Protein AF-A0ABD3UFJ7-F1 (afdb_monomer_lite)

Sequence (161 aa):
MKGLACAPNILNTMKGLACAPNILNTMKGLACAPNILKTMKGLACAPNILKTMKGLACAPNILKTMKGLACAPNILKTMKGLACAPNIIKTMKGLACVLNILKTMKGLACVTNILKTMKGLACAPNILKIMKGLACVTNILKTMKGLACAPNILKIMKGLA

Radius of gyration: 18.65 Å; chains: 1; bounding box: 42×24×54 Å

pLDDT: mean 89.0, std 11.19, range [44.84, 98.12]

Organism: Sinanodonta woodiana (NCBI:txid1069815)

Foldseek 3Di:
DPDEDPDEQEDEEDEEEYEAHQYYEEYEYEYEAHQYYDEYEYEYEAHQYYEEYEYEYEAHQEYEEYEEEYEAHAEYEEYEYEYENYAEYDEYEEEYEDYAYYDYYEYEYEHYAYYEEYDEEYEQYAAYEEEEEEYEHYAYYEEDEYYYDDYVYYHYYDYDD

Secondary structure (DSSP, 8-state):
--S-EE--SEEEEEEEEEES-SEEEEEEEEEES-SEEEEEEEEEES-SEEEEEEEEEES-SEEEEEEEEEES-SEEEEEEEEEES-SEEEEEEEEEEEEEEEEEEEEEEEEEEEEEEEEEEEEEEEEEEEEEEEEEEEEEEEEEEEEEEEEEEEEEE-S--

Structure (mmCIF, N/CA/C/O backbone):
data_AF-A0ABD3UFJ7-F1
#
_entry.id   AF-A0ABD3UFJ7-F1
#
loop_
_atom_site.group_PDB
_atom_site.id
_atom_site.type_symbol
_atom_site.label_atom_id
_atom_site.label_alt_id
_atom_site.label_comp_id
_atom_site.label_asym_id
_atom_site.label_entity_id
_atom_site.label_seq_id
_atom_site.pdbx_PDB_ins_code
_atom_site.Cartn_x
_atom_site.Cartn_y
_atom_site.Cartn_z
_atom_site.occupancy
_atom_site.B_iso_or_equiv
_atom_site.auth_seq_id
_atom_site.auth_comp_id
_atom_site.auth_asym_id
_atom_site.auth_atom_id
_atom_site.pdbx_PDB_model_num
ATOM 1 N N . MET A 1 1 ? 12.971 11.542 -22.429 1.00 48.03 1 MET A N 1
ATOM 2 C CA . MET A 1 1 ? 12.317 11.038 -23.654 1.00 48.03 1 MET A CA 1
ATOM 3 C C . MET A 1 1 ? 10.912 11.616 -23.754 1.00 48.03 1 MET A C 1
ATOM 5 O O . MET A 1 1 ? 10.141 11.450 -22.813 1.00 48.03 1 MET A O 1
ATOM 9 N N . LYS A 1 2 ? 10.630 12.360 -24.833 1.00 44.84 2 LYS A N 1
ATOM 10 C CA . LYS A 1 2 ? 9.274 12.620 -25.342 1.00 44.84 2 LYS A CA 1
ATOM 11 C C . LYS A 1 2 ? 9.065 11.575 -26.445 1.00 44.84 2 LYS A C 1
ATOM 13 O O . LYS A 1 2 ? 9.862 11.567 -27.372 1.00 44.84 2 LYS A O 1
ATOM 18 N N . GLY A 1 3 ? 8.087 10.686 -26.314 1.00 49.91 3 GLY A N 1
ATOM 19 C CA . GLY A 1 3 ? 7.825 9.636 -27.308 1.00 49.91 3 GLY A CA 1
ATOM 20 C C . GLY A 1 3 ? 7.835 8.224 -26.723 1.00 49.91 3 GLY A C 1
ATOM 21 O O . GLY A 1 3 ? 8.524 7.954 -25.737 1.00 49.91 3 GLY A O 1
ATOM 22 N N . LEU A 1 4 ? 7.001 7.373 -27.324 1.00 48.00 4 LEU A N 1
ATOM 23 C CA . LEU A 1 4 ? 6.755 5.974 -26.985 1.00 48.00 4 LEU A CA 1
ATOM 24 C C . LEU A 1 4 ? 8.080 5.199 -26.985 1.00 48.00 4 LEU A C 1
ATOM 26 O O . LEU A 1 4 ? 8.660 4.965 -28.039 1.00 48.00 4 LEU A O 1
ATOM 30 N N . ALA A 1 5 ? 8.575 4.813 -25.811 1.00 50.50 5 ALA A N 1
ATOM 31 C CA . ALA A 1 5 ? 9.682 3.871 -25.742 1.00 50.50 5 ALA A CA 1
ATOM 32 C C . ALA A 1 5 ? 9.084 2.459 -25.676 1.00 50.50 5 ALA A C 1
ATOM 34 O O . ALA A 1 5 ? 8.440 2.112 -24.685 1.00 50.50 5 ALA A O 1
ATOM 35 N N . CYS A 1 6 ? 9.281 1.662 -26.726 1.00 51.09 6 CYS A N 1
ATOM 36 C CA . CYS A 1 6 ? 9.267 0.205 -26.606 1.00 51.09 6 CYS A CA 1
ATOM 37 C C . CYS A 1 6 ? 10.625 -0.142 -25.977 1.00 51.09 6 CYS A C 1
ATOM 39 O O . CYS A 1 6 ? 11.655 -0.107 -26.648 1.00 51.09 6 CYS A O 1
ATOM 41 N N . ALA A 1 7 ? 10.655 -0.155 -24.643 1.00 53.53 7 ALA A N 1
ATOM 42 C CA . ALA A 1 7 ? 11.796 0.366 -23.896 1.00 53.53 7 ALA A CA 1
ATOM 43 C C . ALA A 1 7 ? 12.670 -0.716 -23.237 1.00 53.53 7 ALA A C 1
ATOM 45 O O . ALA A 1 7 ? 12.152 -1.744 -22.811 1.00 53.53 7 ALA A O 1
ATOM 46 N N . PRO A 1 8 ? 13.969 -0.419 -23.050 1.00 62.88 8 PRO A N 1
ATOM 47 C CA . PRO A 1 8 ? 14.980 -1.230 -22.360 1.00 62.88 8 PRO A CA 1
ATOM 48 C C . PRO A 1 8 ? 14.576 -1.773 -20.981 1.00 62.88 8 PRO A C 1
ATOM 50 O O . PRO A 1 8 ? 13.649 -1.290 -20.331 1.00 62.88 8 PRO A O 1
ATOM 53 N N . ASN A 1 9 ? 15.389 -2.707 -20.470 1.00 72.19 9 ASN A N 1
ATOM 54 C CA . ASN A 1 9 ? 15.247 -3.296 -19.132 1.00 72.19 9 ASN A CA 1
ATOM 55 C C . ASN A 1 9 ? 15.047 -2.263 -18.002 1.00 72.19 9 ASN A C 1
ATOM 57 O O . ASN A 1 9 ? 14.372 -2.553 -17.012 1.00 72.19 9 ASN A O 1
ATOM 61 N N . ILE A 1 10 ? 15.626 -1.063 -18.111 1.00 83.94 10 ILE A N 1
ATOM 62 C CA . ILE A 1 10 ? 15.544 -0.030 -17.072 1.00 83.94 10 ILE A CA 1
ATOM 63 C C . ILE A 1 10 ? 15.368 1.349 -17.707 1.00 83.94 10 ILE A C 1
ATOM 65 O O . ILE A 1 10 ? 16.166 1.771 -18.539 1.00 83.94 10 ILE A O 1
ATOM 69 N N . LEU A 1 11 ? 14.366 2.094 -17.238 1.00 82.69 11 LEU A N 1
ATOM 70 C CA . LEU A 1 11 ? 14.134 3.487 -17.592 1.00 82.69 11 LEU A CA 1
ATOM 71 C C . LEU A 1 11 ? 14.119 4.368 -16.337 1.00 82.69 11 LEU A C 1
ATOM 73 O O . LEU A 1 11 ? 13.384 4.137 -15.373 1.00 82.69 11 LEU A O 1
ATOM 77 N N . ASN A 1 12 ? 14.942 5.416 -16.347 1.00 84.75 12 ASN A N 1
ATOM 78 C CA . ASN A 1 12 ? 15.122 6.269 -15.175 1.00 84.75 12 ASN A CA 1
ATOM 79 C C . ASN A 1 12 ? 13.998 7.301 -15.015 1.00 84.75 12 ASN A C 1
ATOM 81 O O . ASN A 1 12 ? 13.318 7.315 -13.989 1.00 84.75 12 ASN A O 1
ATOM 85 N N . THR A 1 13 ? 13.764 8.137 -16.026 1.00 87.69 13 THR A N 1
ATOM 86 C CA . THR A 1 13 ? 12.763 9.210 -15.947 1.00 87.69 13 THR A CA 1
ATOM 87 C C . THR A 1 13 ? 11.997 9.340 -17.253 1.00 87.69 13 THR A C 1
ATOM 89 O O . THR A 1 13 ? 12.595 9.525 -18.313 1.00 87.69 13 THR A O 1
ATOM 92 N N . MET A 1 14 ? 10.665 9.329 -17.170 1.00 83.69 14 MET A N 1
ATOM 93 C CA . MET A 1 14 ? 9.790 9.502 -18.327 1.00 83.69 14 MET A CA 1
ATOM 94 C C . MET A 1 14 ? 8.623 10.454 -18.056 1.00 83.69 14 MET A C 1
ATOM 96 O O . MET A 1 14 ? 8.029 10.465 -16.973 1.00 83.69 14 MET A O 1
ATOM 100 N N . LYS A 1 15 ? 8.275 11.239 -19.080 1.00 87.81 15 LYS A N 1
ATOM 101 C CA . LYS A 1 15 ? 7.025 11.996 -19.169 1.00 87.81 15 LYS A CA 1
ATOM 102 C C . LYS A 1 15 ? 6.274 11.519 -20.415 1.00 87.81 15 LYS A C 1
ATOM 104 O O . LYS A 1 15 ? 6.879 11.494 -21.481 1.00 87.81 15 LYS A O 1
ATOM 109 N N . GLY A 1 16 ? 4.998 11.164 -20.292 1.00 86.12 16 GLY A N 1
ATOM 110 C CA . GLY A 1 16 ? 4.190 10.661 -21.413 1.00 86.12 16 GLY A CA 1
ATOM 111 C C . GLY A 1 16 ? 3.701 9.231 -21.195 1.00 86.12 16 GLY A C 1
ATOM 112 O O . GLY A 1 16 ? 3.183 8.929 -20.122 1.00 86.12 16 GLY A O 1
ATOM 113 N N . LEU A 1 17 ? 3.849 8.374 -22.204 1.00 85.56 17 LEU A N 1
ATOM 114 C CA . LEU A 1 17 ? 3.372 6.990 -22.211 1.00 85.56 17 LEU A CA 1
ATOM 115 C C . LEU A 1 17 ? 4.550 6.005 -22.165 1.00 85.56 17 LEU A C 1
ATOM 117 O O . LEU A 1 17 ? 5.487 6.128 -22.950 1.00 85.56 17 LEU A O 1
ATOM 121 N N . ALA A 1 18 ? 4.473 5.026 -21.263 1.00 81.50 18 ALA A N 1
ATOM 122 C CA . ALA A 1 18 ? 5.386 3.889 -21.159 1.00 81.50 18 ALA A CA 1
ATOM 123 C C . ALA A 1 18 ? 4.579 2.601 -21.298 1.00 81.50 18 ALA A C 1
ATOM 125 O O . ALA A 1 18 ? 3.610 2.407 -20.557 1.00 81.50 18 ALA A O 1
ATOM 126 N N . CYS A 1 19 ? 5.018 1.710 -22.181 1.00 80.81 19 CYS A N 1
ATOM 127 C CA . CYS A 1 19 ? 4.468 0.366 -22.289 1.00 80.81 19 CYS A CA 1
ATOM 128 C C . CYS A 1 19 ? 5.555 -0.657 -21.947 1.00 80.81 19 CYS A C 1
ATOM 130 O O . CYS A 1 19 ? 6.649 -0.594 -22.502 1.00 80.81 19 CYS A O 1
ATOM 132 N N . ALA A 1 20 ? 5.251 -1.555 -21.009 1.00 71.25 20 ALA A N 1
ATOM 133 C CA . ALA A 1 20 ? 6.029 -2.751 -20.686 1.00 71.25 20 ALA A CA 1
ATOM 134 C C . ALA A 1 20 ? 7.537 -2.588 -20.341 1.00 71.25 20 ALA A C 1
ATOM 136 O O . ALA A 1 20 ? 8.324 -3.465 -20.696 1.00 71.25 20 ALA A O 1
ATOM 137 N N . PRO A 1 21 ? 8.009 -1.546 -19.618 1.00 75.50 21 PRO A N 1
ATOM 138 C CA . PRO A 1 21 ? 9.384 -1.556 -19.121 1.00 75.50 21 PRO A CA 1
ATOM 139 C C . PRO A 1 21 ? 9.535 -2.537 -17.946 1.00 75.50 21 PRO A C 1
ATOM 141 O O . PRO A 1 21 ? 8.695 -2.580 -17.043 1.00 75.50 21 PRO A O 1
ATOM 144 N N . ASN A 1 22 ? 10.659 -3.254 -17.875 1.00 84.12 22 ASN A N 1
ATOM 145 C CA . ASN A 1 22 ? 10.971 -4.083 -16.705 1.00 84.12 22 ASN A CA 1
ATOM 146 C C . ASN A 1 22 ? 11.077 -3.222 -15.431 1.00 84.12 22 ASN A C 1
ATOM 148 O O . ASN A 1 22 ? 10.429 -3.492 -14.418 1.00 84.12 22 ASN A O 1
ATOM 152 N N . ILE A 1 23 ? 11.843 -2.131 -15.472 1.00 88.62 23 ILE A N 1
ATOM 153 C CA . ILE A 1 23 ? 11.973 -1.211 -14.337 1.00 88.62 23 ILE A CA 1
ATOM 154 C C . ILE A 1 23 ? 11.778 0.227 -14.802 1.00 88.62 23 ILE A C 1
ATOM 156 O O . ILE A 1 23 ? 12.492 0.710 -15.673 1.00 88.62 23 ILE A O 1
ATOM 160 N N . LEU A 1 24 ? 10.870 0.949 -14.149 1.00 87.56 24 LEU A N 1
ATOM 161 C CA . LEU A 1 24 ? 10.667 2.381 -14.326 1.00 87.56 24 LEU A CA 1
ATOM 162 C C . LEU A 1 24 ? 10.843 3.106 -12.987 1.00 87.56 24 LEU A C 1
ATOM 164 O O . LEU A 1 24 ? 10.110 2.884 -12.019 1.00 87.56 24 LEU A O 1
ATOM 168 N N . ASN A 1 25 ? 11.845 3.980 -12.900 1.00 90.25 25 ASN A N 1
ATOM 169 C CA . ASN A 1 25 ? 12.163 4.657 -11.643 1.00 90.25 25 ASN A CA 1
ATOM 170 C C . ASN A 1 25 ? 11.213 5.837 -11.381 1.00 90.25 25 ASN A C 1
ATOM 172 O O . ASN A 1 25 ? 10.583 5.887 -10.324 1.00 90.25 25 ASN A O 1
ATOM 176 N N . THR A 1 26 ? 11.061 6.759 -12.332 1.00 92.38 26 THR A N 1
ATOM 177 C CA . THR A 1 26 ? 10.199 7.940 -12.179 1.00 92.38 26 THR A CA 1
ATOM 178 C C . THR A 1 26 ? 9.344 8.176 -13.415 1.00 92.38 26 THR A C 1
ATOM 180 O O . THR A 1 26 ? 9.864 8.339 -14.518 1.00 92.38 26 THR A O 1
ATOM 183 N N . MET A 1 27 ? 8.029 8.286 -13.220 1.00 89.31 27 MET A N 1
ATOM 184 C CA . MET A 1 27 ? 7.085 8.564 -14.297 1.00 89.31 27 MET A CA 1
ATOM 185 C C . MET A 1 27 ? 6.093 9.682 -13.979 1.00 89.31 27 MET A C 1
ATOM 187 O O . MET A 1 27 ? 5.496 9.720 -12.900 1.00 89.31 27 MET A O 1
ATOM 191 N N . LYS A 1 28 ? 5.852 10.547 -14.971 1.00 92.81 28 LYS A N 1
ATOM 192 C CA . LYS A 1 28 ? 4.675 11.423 -15.040 1.00 92.81 28 LYS A CA 1
ATOM 193 C C . LYS A 1 28 ? 3.870 11.110 -16.307 1.00 92.81 28 LYS A C 1
ATOM 195 O O . LYS A 1 28 ? 4.332 11.429 -17.398 1.00 92.81 28 LYS A O 1
ATOM 200 N N . GLY A 1 29 ? 2.683 10.524 -16.175 1.00 90.38 29 GLY A N 1
ATOM 201 C CA . GLY A 1 29 ? 1.843 10.154 -17.322 1.00 90.38 29 GLY A CA 1
ATOM 202 C C . GLY A 1 29 ? 1.164 8.798 -17.149 1.00 90.38 29 GLY A C 1
ATOM 203 O O . GLY A 1 29 ? 0.635 8.532 -16.071 1.00 90.38 29 GLY A O 1
ATOM 204 N N . LEU A 1 30 ? 1.171 7.967 -18.192 1.00 90.81 30 LEU A N 1
ATOM 205 C CA . LEU A 1 30 ? 0.493 6.667 -18.241 1.00 90.81 30 LEU A CA 1
ATOM 206 C C . LEU A 1 30 ? 1.506 5.518 -18.352 1.00 90.81 30 LEU A C 1
ATOM 208 O O . LEU A 1 30 ? 2.276 5.481 -19.306 1.00 90.81 30 LEU A O 1
ATOM 212 N N . ALA A 1 31 ? 1.491 4.584 -17.398 1.00 87.50 31 ALA A N 1
ATOM 213 C CA . ALA A 1 31 ? 2.295 3.359 -17.424 1.00 87.50 31 ALA A CA 1
ATOM 214 C C . ALA A 1 31 ? 1.384 2.147 -17.608 1.00 87.50 31 ALA A C 1
ATOM 216 O O . ALA A 1 31 ? 0.464 1.956 -16.808 1.00 87.50 31 ALA A O 1
ATOM 217 N N . CYS A 1 32 ? 1.690 1.302 -18.587 1.00 87.94 32 CYS A N 1
ATOM 218 C CA . CYS A 1 32 ? 1.041 0.008 -18.756 1.00 87.94 32 CYS A CA 1
ATOM 219 C C . CYS A 1 32 ? 2.032 -1.129 -18.481 1.00 87.94 32 CYS A C 1
ATOM 221 O O . CYS A 1 32 ? 3.124 -1.143 -19.051 1.00 87.94 32 CYS A O 1
ATOM 223 N N . ALA A 1 33 ? 1.643 -2.050 -17.597 1.00 82.00 33 ALA A N 1
ATOM 224 C CA . ALA A 1 33 ? 2.314 -3.319 -17.325 1.00 82.00 33 ALA A CA 1
ATOM 225 C C . ALA A 1 33 ? 3.831 -3.267 -17.004 1.00 82.00 33 ALA A C 1
ATOM 227 O O . ALA A 1 33 ? 4.580 -4.109 -17.500 1.00 82.00 33 ALA A O 1
ATOM 228 N N . PRO A 1 34 ? 4.350 -2.328 -16.182 1.00 83.62 34 PRO A N 1
ATOM 229 C CA . PRO A 1 34 ? 5.737 -2.419 -15.743 1.00 83.62 34 PRO A CA 1
ATOM 230 C C . PRO A 1 34 ? 5.908 -3.496 -14.661 1.00 83.62 34 PRO A C 1
ATOM 232 O O . PRO A 1 34 ? 5.089 -3.605 -13.742 1.00 83.62 34 PRO A O 1
ATOM 235 N N . ASN A 1 35 ? 7.029 -4.220 -14.676 1.00 88.31 35 ASN A N 1
ATOM 236 C CA . ASN A 1 35 ? 7.347 -5.134 -13.573 1.00 88.31 35 ASN A CA 1
ATOM 237 C C . ASN A 1 35 ? 7.574 -4.349 -12.267 1.00 88.31 35 ASN A C 1
ATOM 239 O O . ASN A 1 35 ? 7.001 -4.656 -11.219 1.00 88.31 35 ASN A O 1
ATOM 243 N N . ILE A 1 36 ? 8.370 -3.280 -12.318 1.00 92.06 36 ILE A N 1
ATOM 244 C CA . ILE A 1 36 ? 8.634 -2.428 -11.155 1.00 92.06 36 ILE A CA 1
ATOM 245 C C . ILE A 1 36 ? 8.483 -0.958 -11.530 1.00 92.06 36 ILE A C 1
ATOM 247 O O . ILE A 1 36 ? 9.230 -0.438 -12.350 1.00 92.06 36 ILE A O 1
ATOM 251 N N . LEU A 1 37 ? 7.599 -0.248 -10.830 1.00 91.38 37 LEU A N 1
ATOM 252 C CA . LEU A 1 37 ? 7.453 1.201 -10.900 1.00 91.38 37 LEU A CA 1
ATOM 253 C C . LEU A 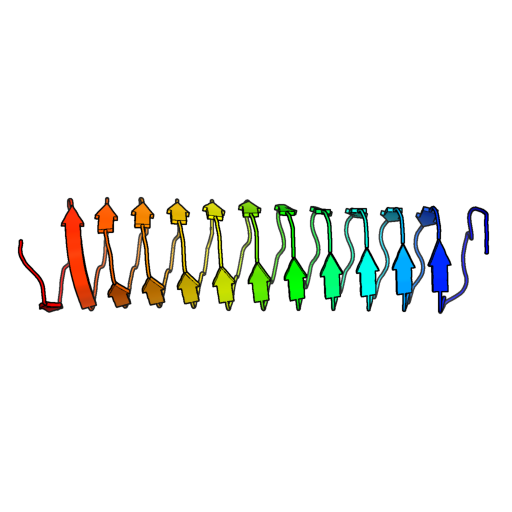1 37 ? 7.768 1.825 -9.533 1.00 91.38 37 LEU A C 1
ATOM 255 O O . LEU A 1 37 ? 7.052 1.624 -8.548 1.00 91.38 37 LEU A O 1
ATOM 259 N N . LYS A 1 38 ? 8.876 2.571 -9.420 1.00 94.31 38 LYS A N 1
ATOM 260 C CA . LYS A 1 38 ? 9.279 3.147 -8.122 1.00 94.31 38 LYS A CA 1
ATOM 261 C C . LYS A 1 38 ? 8.435 4.375 -7.767 1.00 94.31 38 LYS A C 1
ATOM 263 O O . LYS A 1 38 ? 7.852 4.400 -6.686 1.00 94.31 38 LYS A O 1
ATOM 268 N N . THR A 1 39 ? 8.335 5.361 -8.653 1.00 96.00 39 THR A N 1
ATOM 269 C CA . THR A 1 39 ? 7.606 6.608 -8.388 1.00 96.00 39 THR A CA 1
ATOM 270 C C . THR A 1 39 ? 6.742 7.005 -9.573 1.00 96.00 39 THR A C 1
ATOM 272 O O . THR A 1 39 ? 7.242 7.165 -10.684 1.00 96.00 39 THR A O 1
ATOM 275 N N . MET A 1 40 ? 5.458 7.256 -9.319 1.00 93.50 40 MET A N 1
ATOM 276 C CA . MET A 1 40 ? 4.515 7.680 -10.347 1.00 93.50 40 MET A CA 1
ATOM 277 C C . MET A 1 40 ? 3.644 8.869 -9.940 1.00 93.50 40 MET A C 1
ATOM 279 O O . MET A 1 40 ? 3.117 8.933 -8.826 1.00 93.50 40 MET A O 1
ATOM 283 N N . LYS A 1 41 ? 3.429 9.773 -10.900 1.00 96.25 41 LYS A N 1
ATOM 284 C CA . LYS A 1 41 ? 2.335 10.750 -10.922 1.00 96.25 41 LYS A CA 1
ATOM 285 C C . LYS A 1 41 ? 1.487 10.527 -12.183 1.00 96.25 41 LYS A C 1
ATOM 287 O O . LYS A 1 41 ? 1.975 10.804 -13.275 1.00 96.25 41 LYS A O 1
ATOM 292 N N . GLY A 1 42 ? 0.252 10.048 -12.050 1.00 94.50 42 GLY A N 1
ATOM 293 C CA . GLY A 1 42 ? -0.624 9.772 -13.200 1.00 94.50 42 GLY A CA 1
ATOM 294 C C . GLY A 1 42 ? -1.412 8.471 -13.062 1.00 94.50 42 GLY A C 1
ATOM 295 O O . GLY A 1 42 ? -1.976 8.228 -11.997 1.00 94.50 42 GLY A O 1
ATOM 296 N N . LEU A 1 43 ? -1.456 7.661 -14.122 1.00 94.88 43 LEU A N 1
ATOM 297 C CA . LEU A 1 43 ? -2.254 6.432 -14.211 1.00 94.88 43 LEU A CA 1
ATOM 298 C C . LEU A 1 43 ? -1.362 5.200 -14.424 1.00 94.88 43 LEU A C 1
ATOM 300 O O . LEU A 1 43 ? -0.633 5.142 -15.409 1.00 94.88 43 LEU A O 1
ATOM 304 N N . ALA A 1 44 ? -1.432 4.221 -13.521 1.00 91.12 44 ALA A N 1
ATOM 305 C CA . ALA A 1 44 ? -0.760 2.925 -13.644 1.00 91.12 44 ALA A CA 1
ATOM 306 C C . ALA A 1 44 ? -1.791 1.829 -13.896 1.00 91.12 44 ALA A C 1
ATOM 308 O O . ALA A 1 44 ? -2.724 1.682 -13.103 1.00 91.12 44 ALA A O 1
ATOM 309 N N . CYS A 1 45 ? -1.571 1.021 -14.927 1.00 91.94 45 CYS A N 1
ATOM 310 C CA . CYS A 1 45 ? -2.331 -0.199 -15.166 1.00 91.94 45 CYS A CA 1
ATOM 311 C C . CYS A 1 45 ? -1.439 -1.427 -14.962 1.00 91.94 45 CYS A C 1
ATOM 313 O O . CYS A 1 45 ? -0.354 -1.503 -15.543 1.00 91.94 45 CYS A O 1
ATOM 315 N N . ALA A 1 46 ? -1.898 -2.355 -14.120 1.00 86.44 46 ALA A N 1
ATOM 316 C CA . ALA A 1 46 ? -1.322 -3.680 -13.907 1.00 86.44 46 ALA A CA 1
ATOM 317 C C . ALA A 1 46 ? 0.199 -3.742 -13.615 1.00 86.44 46 ALA A C 1
ATOM 319 O O . ALA A 1 46 ? 0.890 -4.591 -14.177 1.00 86.44 46 ALA A O 1
ATOM 320 N N . PRO A 1 47 ? 0.786 -2.880 -12.754 1.00 87.88 47 PRO A N 1
ATOM 321 C CA . PRO A 1 47 ? 2.173 -3.072 -12.352 1.00 87.88 47 PRO A CA 1
ATOM 322 C C . PRO A 1 47 ? 2.300 -4.243 -11.365 1.00 87.88 47 PRO A C 1
ATOM 324 O O . PRO A 1 47 ? 1.505 -4.368 -10.427 1.00 87.88 47 PRO A O 1
ATOM 327 N N . ASN A 1 48 ? 3.366 -5.037 -11.478 1.00 91.75 48 ASN A N 1
ATOM 328 C CA . ASN A 1 48 ? 3.658 -6.050 -10.458 1.00 91.75 48 ASN A CA 1
ATOM 329 C C . ASN A 1 48 ? 3.993 -5.382 -9.113 1.00 91.75 48 ASN A C 1
ATOM 331 O O . ASN A 1 48 ? 3.421 -5.700 -8.068 1.00 91.75 48 ASN A O 1
ATOM 335 N N . ILE A 1 49 ? 4.890 -4.395 -9.125 1.00 94.69 49 ILE A N 1
ATOM 336 C CA . ILE A 1 49 ? 5.268 -3.652 -7.922 1.00 94.69 49 ILE A CA 1
ATOM 337 C C . ILE A 1 49 ? 5.228 -2.155 -8.195 1.00 94.69 49 ILE A C 1
ATOM 339 O O . ILE A 1 49 ? 5.978 -1.639 -9.017 1.00 94.69 49 ILE A O 1
ATOM 343 N N . LEU A 1 50 ? 4.442 -1.430 -7.403 1.00 94.31 50 LEU A N 1
ATOM 344 C CA . LEU A 1 50 ? 4.374 0.025 -7.407 1.00 94.31 50 LEU A CA 1
ATOM 345 C C . LEU A 1 50 ? 4.736 0.573 -6.019 1.00 94.31 50 LEU A C 1
ATOM 347 O O . LEU A 1 50 ? 4.017 0.378 -5.034 1.00 94.31 50 LEU A O 1
ATOM 351 N N . LYS A 1 51 ? 5.890 1.243 -5.897 1.00 96.50 51 LYS A N 1
ATOM 352 C CA . LYS A 1 51 ? 6.372 1.704 -4.579 1.00 96.50 51 LYS A CA 1
ATOM 353 C C . LYS A 1 51 ? 5.653 2.977 -4.122 1.00 96.50 51 LYS A C 1
ATOM 355 O O . LYS A 1 51 ? 5.114 2.994 -3.020 1.00 96.50 51 LYS A O 1
ATOM 360 N N . THR A 1 52 ? 5.617 4.017 -4.947 1.00 97.06 52 THR A N 1
ATOM 361 C CA . THR A 1 52 ? 5.025 5.310 -4.584 1.00 97.06 52 THR A CA 1
ATOM 362 C C . THR A 1 52 ? 4.174 5.852 -5.717 1.00 97.06 52 THR A C 1
ATOM 364 O O . THR A 1 52 ? 4.665 6.045 -6.828 1.00 97.06 52 THR A O 1
ATOM 367 N N . MET A 1 53 ? 2.919 6.185 -5.419 1.00 95.31 53 MET A N 1
ATOM 368 C CA . MET A 1 53 ? 2.000 6.741 -6.403 1.00 95.31 53 MET A CA 1
ATOM 369 C C . MET A 1 53 ? 1.215 7.954 -5.909 1.00 95.31 53 MET A C 1
ATOM 371 O O . MET A 1 53 ? 0.719 7.990 -4.780 1.00 95.31 53 MET A O 1
ATOM 375 N N . LYS A 1 54 ? 1.043 8.923 -6.813 1.00 97.56 54 LYS A N 1
ATOM 376 C CA . LYS A 1 54 ? 0.016 9.966 -6.752 1.00 97.56 54 LYS A CA 1
ATOM 377 C C . LYS A 1 54 ? -0.859 9.877 -8.009 1.00 97.56 54 LYS A C 1
ATOM 379 O O . LYS A 1 54 ? -0.357 10.155 -9.095 1.00 97.56 54 LYS A O 1
ATOM 384 N N . GLY A 1 55 ? -2.129 9.498 -7.876 1.00 96.19 55 GLY A N 1
ATOM 385 C CA . GLY A 1 55 ? -3.044 9.348 -9.018 1.00 96.19 55 GLY A CA 1
ATOM 386 C C . GLY A 1 55 ? -3.932 8.107 -8.923 1.00 96.19 55 GLY A C 1
ATOM 387 O O . GLY A 1 55 ? -4.478 7.849 -7.853 1.00 96.19 55 GLY A O 1
ATOM 388 N N . LEU A 1 56 ? -4.076 7.366 -10.024 1.00 96.62 56 LEU A N 1
ATOM 389 C CA . LEU A 1 56 ? -4.966 6.205 -10.153 1.00 96.62 56 LEU A CA 1
ATOM 390 C C . LEU A 1 56 ? -4.176 4.920 -10.454 1.00 96.62 56 LEU A C 1
ATOM 392 O O . LEU A 1 56 ? -3.455 4.867 -11.445 1.00 96.62 56 LEU A O 1
ATOM 396 N N . ALA A 1 57 ? -4.321 3.891 -9.618 1.00 93.38 57 ALA A N 1
ATOM 397 C CA . ALA A 1 57 ? -3.757 2.559 -9.847 1.00 93.38 57 ALA A CA 1
ATOM 398 C C . ALA A 1 57 ? -4.881 1.560 -10.112 1.00 93.38 57 ALA A C 1
ATOM 400 O O . ALA A 1 57 ? -5.784 1.426 -9.284 1.00 93.38 57 ALA A O 1
ATOM 401 N N . CYS A 1 58 ? -4.779 0.823 -11.213 1.00 93.88 58 CYS A N 1
ATOM 402 C CA . CYS A 1 58 ? -5.651 -0.305 -11.510 1.00 93.88 58 CYS A CA 1
ATOM 403 C C . CYS A 1 58 ? -4.864 -1.614 -11.412 1.00 93.88 58 CYS A C 1
ATOM 405 O O . CYS A 1 58 ? -3.798 -1.737 -12.022 1.00 93.88 58 CYS A O 1
ATOM 407 N N . ALA A 1 59 ? -5.382 -2.558 -10.625 1.00 88.06 59 ALA A N 1
ATOM 408 C CA . ALA A 1 59 ? -4.896 -3.929 -10.499 1.00 88.06 59 ALA A CA 1
ATOM 409 C C . ALA A 1 59 ? -3.381 -4.103 -10.225 1.00 88.06 59 ALA A C 1
ATOM 411 O O . ALA A 1 59 ? -2.747 -4.960 -10.842 1.00 88.06 59 ALA A O 1
ATOM 412 N N . PRO A 1 60 ? -2.734 -3.325 -9.328 1.00 91.06 60 PRO A N 1
ATOM 413 C CA . PRO A 1 60 ? -1.356 -3.620 -8.957 1.00 91.06 60 PRO A CA 1
ATOM 414 C C . PRO A 1 60 ? -1.295 -4.863 -8.055 1.00 91.06 60 PRO A C 1
ATOM 416 O O . PRO A 1 60 ? -2.076 -4.994 -7.107 1.00 91.06 60 PRO A O 1
ATOM 419 N N . ASN A 1 61 ? -0.296 -5.724 -8.252 1.00 93.88 61 ASN A N 1
ATOM 420 C CA . ASN A 1 61 ? -0.063 -6.827 -7.314 1.00 93.88 61 ASN A CA 1
ATOM 421 C C . ASN A 1 61 ? 0.364 -6.284 -5.940 1.00 93.88 61 ASN A C 1
ATOM 423 O O . ASN A 1 61 ? -0.197 -6.635 -4.900 1.00 93.88 61 ASN A O 1
ATOM 427 N N . ILE A 1 62 ? 1.334 -5.368 -5.918 1.00 96.00 62 ILE A N 1
ATOM 428 C CA . ILE A 1 62 ? 1.819 -4.759 -4.678 1.00 96.00 62 ILE A CA 1
ATOM 429 C C . ILE A 1 62 ? 1.904 -3.244 -4.824 1.00 96.00 62 ILE A C 1
ATOM 431 O O . ILE A 1 62 ? 2.662 -2.722 -5.638 1.00 96.00 62 ILE A O 1
ATOM 435 N N . LEU A 1 63 ? 1.212 -2.531 -3.936 1.00 95.38 63 LEU A N 1
ATOM 436 C CA . LEU A 1 63 ? 1.250 -1.081 -3.804 1.00 95.38 63 LEU A CA 1
ATOM 437 C C . LEU A 1 63 ? 1.779 -0.680 -2.420 1.00 95.38 63 LEU A C 1
ATOM 439 O O . LEU A 1 63 ? 1.125 -0.896 -1.397 1.00 95.38 63 LEU A O 1
ATOM 443 N N . LYS A 1 64 ? 2.970 -0.071 -2.339 1.00 97.06 64 LYS A N 1
ATOM 444 C CA . LYS A 1 64 ? 3.535 0.296 -1.023 1.00 97.06 64 LYS A CA 1
ATOM 445 C C . LYS A 1 64 ? 2.916 1.581 -0.467 1.00 97.06 64 LYS A C 1
ATOM 447 O O . LYS A 1 64 ? 2.439 1.580 0.665 1.00 97.06 64 LYS A O 1
ATOM 452 N N . THR A 1 65 ? 2.904 2.659 -1.244 1.00 97.56 65 THR A N 1
ATOM 453 C CA . THR A 1 65 ? 2.409 3.964 -0.795 1.00 97.56 65 THR A CA 1
ATOM 454 C C . THR A 1 65 ? 1.583 4.630 -1.880 1.00 97.56 65 THR A C 1
ATOM 456 O O . THR A 1 65 ? 2.064 4.832 -2.995 1.00 97.56 65 THR A O 1
ATOM 459 N N . MET A 1 66 ? 0.370 5.058 -1.530 1.00 96.19 66 MET A N 1
ATOM 460 C CA . MET A 1 66 ? -0.517 5.751 -2.457 1.00 96.19 66 MET A CA 1
ATOM 461 C C . MET A 1 66 ? -1.193 6.985 -1.866 1.00 96.19 66 MET A C 1
ATOM 463 O O . MET A 1 66 ? -1.685 6.974 -0.736 1.00 96.19 66 MET A O 1
ATOM 467 N N . LYS A 1 67 ? -1.294 8.025 -2.698 1.00 97.94 67 LYS A N 1
ATOM 468 C CA . LYS A 1 67 ? -2.259 9.118 -2.561 1.00 97.94 67 LYS A CA 1
ATOM 469 C C . LYS A 1 67 ? -3.157 9.162 -3.805 1.00 97.94 67 LYS A C 1
ATOM 471 O O . LYS A 1 67 ? -2.665 9.506 -4.877 1.00 97.94 67 LYS A O 1
ATOM 476 N N . GLY A 1 68 ? -4.443 8.849 -3.666 1.00 96.62 68 GLY A N 1
ATOM 477 C CA . GLY A 1 68 ? -5.393 8.840 -4.787 1.00 96.62 68 GLY A CA 1
ATOM 478 C C . GLY A 1 68 ? -6.360 7.657 -4.745 1.00 96.62 68 GLY A C 1
ATOM 479 O O . GLY A 1 68 ? -6.868 7.341 -3.671 1.00 96.62 68 GLY A O 1
ATOM 480 N N . LEU A 1 69 ? -6.610 7.032 -5.895 1.00 96.94 69 LEU A N 1
ATOM 481 C CA . LEU A 1 69 ? -7.601 5.966 -6.072 1.00 96.94 69 LEU A CA 1
ATOM 482 C C . LEU A 1 69 ? -6.937 4.639 -6.467 1.00 96.94 69 LEU A C 1
ATOM 484 O O . LEU A 1 69 ? -6.227 4.587 -7.466 1.00 96.94 69 LEU A O 1
ATOM 488 N N . ALA A 1 70 ? -7.179 3.575 -5.702 1.00 93.94 70 ALA A N 1
ATOM 489 C CA . ALA A 1 70 ? -6.739 2.216 -6.018 1.00 93.94 70 ALA A CA 1
ATOM 490 C C . ALA A 1 70 ? -7.951 1.332 -6.302 1.00 93.94 70 ALA A C 1
ATOM 492 O O . ALA A 1 70 ? -8.846 1.238 -5.459 1.00 93.94 70 ALA A O 1
ATOM 493 N N . CYS A 1 71 ? -7.934 0.649 -7.442 1.00 94.06 71 CYS A N 1
ATOM 494 C CA . CYS A 1 71 ? -8.913 -0.371 -7.793 1.00 94.06 71 CYS A CA 1
ATOM 495 C C . CYS A 1 71 ? -8.243 -1.747 -7.835 1.00 94.06 71 CYS A C 1
ATOM 497 O O . CYS A 1 71 ? -7.195 -1.899 -8.468 1.00 94.06 71 CYS A O 1
ATOM 499 N N . ALA A 1 72 ? -8.832 -2.715 -7.132 1.00 88.06 72 ALA A N 1
ATOM 500 C CA . ALA A 1 72 ? -8.433 -4.121 -7.112 1.00 88.06 72 ALA A CA 1
ATOM 501 C C . ALA A 1 72 ? -6.932 -4.415 -6.847 1.00 88.06 72 ALA A C 1
ATOM 503 O O . ALA A 1 72 ? -6.355 -5.274 -7.514 1.00 88.06 72 ALA A O 1
ATOM 504 N N . PRO A 1 73 ? -6.237 -3.737 -5.906 1.00 90.94 73 PRO A N 1
ATOM 505 C CA . PRO A 1 73 ? -4.877 -4.132 -5.560 1.00 90.94 73 PRO A CA 1
ATOM 506 C C . PRO A 1 73 ? -4.874 -5.417 -4.716 1.00 90.94 73 PRO A C 1
ATOM 508 O O . PRO A 1 73 ? -5.631 -5.538 -3.749 1.00 90.94 73 PRO A O 1
ATOM 511 N N . ASN A 1 74 ? -3.945 -6.336 -4.983 1.00 93.75 74 ASN A N 1
ATOM 512 C CA . ASN A 1 74 ? -3.777 -7.512 -4.120 1.00 93.75 74 ASN A CA 1
ATOM 513 C C . ASN A 1 74 ? -3.281 -7.095 -2.727 1.00 93.75 74 ASN A C 1
ATOM 515 O O . ASN A 1 74 ? -3.866 -7.440 -1.698 1.00 93.75 74 ASN A O 1
ATOM 519 N N . ILE A 1 75 ? -2.211 -6.302 -2.673 1.00 96.12 75 ILE A N 1
ATOM 520 C CA . ILE A 1 75 ? -1.637 -5.838 -1.410 1.00 96.12 75 ILE A CA 1
ATOM 521 C C . ILE A 1 75 ? -1.399 -4.339 -1.460 1.00 96.12 75 ILE A C 1
ATOM 523 O O . ILE A 1 75 ? -0.667 -3.832 -2.307 1.00 96.12 75 ILE A O 1
ATOM 527 N N . LEU A 1 76 ? -1.923 -3.638 -0.460 1.00 95.44 76 LEU A N 1
ATOM 528 C CA . LEU A 1 76 ? -1.676 -2.229 -0.228 1.00 95.44 76 LEU A CA 1
ATOM 529 C C . LEU A 1 76 ? -1.093 -2.012 1.175 1.00 95.44 76 LEU A C 1
ATOM 531 O O . LEU A 1 76 ? -1.693 -2.355 2.196 1.00 95.44 76 LEU A O 1
ATOM 535 N N . LYS A 1 77 ? 0.085 -1.387 1.269 1.00 97.31 77 LYS A N 1
ATOM 536 C CA . LYS A 1 77 ? 0.706 -1.115 2.578 1.00 97.31 77 LYS A CA 1
ATOM 537 C C . LYS A 1 77 ? 0.176 0.176 3.214 1.00 97.31 77 LYS A C 1
ATOM 539 O O . LYS A 1 77 ? -0.289 0.128 4.351 1.00 97.31 77 LYS A O 1
ATOM 544 N N . THR A 1 78 ? 0.216 1.301 2.506 1.00 97.69 78 THR A N 1
ATOM 545 C CA . THR A 1 78 ? -0.226 2.602 3.033 1.00 97.69 78 THR A CA 1
ATOM 546 C C . THR A 1 78 ? -0.989 3.396 1.985 1.00 97.69 78 THR A C 1
ATOM 548 O O . THR A 1 78 ? -0.466 3.650 0.900 1.00 97.69 78 THR A O 1
ATOM 551 N N . MET A 1 79 ? -2.190 3.860 2.326 1.00 96.56 79 MET A N 1
ATOM 552 C CA . MET A 1 79 ? -2.996 4.682 1.429 1.00 96.56 79 MET A CA 1
ATOM 553 C C . MET A 1 79 ? -3.641 5.883 2.110 1.00 96.56 79 MET A C 1
ATOM 555 O O . MET A 1 79 ? -4.078 5.829 3.262 1.00 96.56 79 MET A O 1
ATOM 559 N N . LYS A 1 80 ? -3.709 6.974 1.343 1.00 98.06 80 LYS A N 1
ATOM 560 C CA . LYS A 1 80 ? -4.549 8.142 1.589 1.00 98.06 80 LYS A CA 1
ATOM 561 C C . LYS A 1 80 ? -5.452 8.377 0.372 1.00 98.06 80 LYS A C 1
ATOM 563 O O . LYS A 1 80 ? -4.946 8.796 -0.669 1.00 98.06 80 LYS A O 1
ATOM 568 N N . GLY A 1 81 ? -6.755 8.146 0.498 1.00 96.94 81 GLY A N 1
ATOM 569 C CA . GLY A 1 81 ? -7.712 8.349 -0.596 1.00 96.94 81 GLY A CA 1
ATOM 570 C C . GLY A 1 81 ? -8.849 7.332 -0.595 1.00 96.94 81 GLY A C 1
ATOM 571 O O . GLY A 1 81 ? -9.446 7.113 0.456 1.00 96.94 81 GLY A O 1
ATOM 572 N N . LEU A 1 82 ? -9.137 6.735 -1.753 1.00 96.94 82 LEU A N 1
ATOM 573 C CA . LEU A 1 82 ? -10.235 5.783 -1.951 1.00 96.94 82 LEU A CA 1
ATOM 574 C C . LEU A 1 82 ? -9.712 4.429 -2.447 1.00 96.94 82 LEU A C 1
ATOM 576 O O . LEU A 1 82 ? -9.047 4.373 -3.478 1.00 96.94 82 LEU A O 1
ATOM 580 N N . ALA A 1 83 ? -10.019 3.351 -1.729 1.00 94.38 83 ALA A N 1
ATOM 58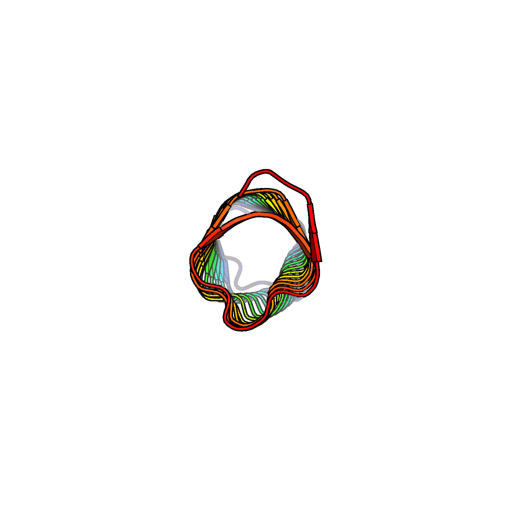1 C CA . ALA A 1 83 ? -9.681 1.984 -2.117 1.00 94.38 83 ALA A CA 1
ATOM 582 C C . ALA A 1 83 ? -10.955 1.184 -2.410 1.00 94.38 83 ALA A C 1
ATOM 584 O O . ALA A 1 83 ? -11.829 1.104 -1.546 1.00 94.38 83 ALA A O 1
ATOM 585 N N . CYS A 1 84 ? -11.034 0.572 -3.590 1.00 93.81 84 CYS A N 1
ATOM 586 C CA . CYS A 1 84 ? -12.149 -0.286 -3.988 1.00 93.81 84 CYS A CA 1
ATOM 587 C C . CYS A 1 84 ? -11.648 -1.691 -4.323 1.00 93.81 84 CYS A C 1
ATOM 589 O O . CYS A 1 84 ? -10.724 -1.834 -5.131 1.00 93.81 84 CYS A O 1
ATOM 591 N N . ALA A 1 85 ? -12.211 -2.705 -3.665 1.00 88.50 85 ALA A N 1
ATOM 592 C CA . ALA A 1 85 ? -11.874 -4.113 -3.860 1.00 88.50 85 ALA A CA 1
ATOM 593 C C . ALA A 1 85 ? -10.420 -4.580 -3.546 1.00 88.50 85 ALA A C 1
ATOM 595 O O . ALA A 1 85 ? -9.965 -5.533 -4.177 1.00 88.50 85 ALA A O 1
ATOM 596 N N . PRO A 1 86 ? -9.625 -3.983 -2.624 1.00 89.19 86 PRO A N 1
ATOM 597 C CA . PRO A 1 86 ? -8.378 -4.613 -2.191 1.00 89.19 86 PRO A CA 1
ATOM 598 C C . PRO A 1 86 ? -8.562 -5.938 -1.457 1.00 89.19 86 PRO A C 1
ATOM 600 O O . PRO A 1 86 ? -9.377 -6.053 -0.540 1.00 89.19 86 PRO A O 1
ATOM 603 N N . ASN A 1 87 ? -7.638 -6.867 -1.689 1.00 93.88 87 ASN A N 1
ATOM 604 C CA . ASN A 1 87 ? -7.540 -8.054 -0.841 1.00 93.88 87 ASN A CA 1
ATOM 605 C C . ASN A 1 87 ? -6.983 -7.694 0.546 1.00 93.88 87 ASN A C 1
ATOM 607 O O . ASN A 1 87 ? -7.573 -8.032 1.575 1.00 93.88 87 ASN A O 1
ATOM 611 N N . ILE A 1 88 ? -5.856 -6.976 0.606 1.00 96.44 88 ILE A N 1
ATOM 612 C CA . ILE A 1 88 ? -5.193 -6.648 1.875 1.00 96.44 88 ILE A CA 1
ATOM 613 C C . ILE A 1 88 ? -4.780 -5.179 1.922 1.00 96.44 88 ILE A C 1
ATOM 615 O O . ILE A 1 88 ? -3.985 -4.723 1.104 1.00 96.44 88 ILE A O 1
ATOM 619 N N . ILE A 1 89 ? -5.201 -4.467 2.972 1.00 96.56 89 ILE A N 1
ATOM 620 C CA . ILE A 1 89 ? -4.657 -3.161 3.347 1.00 96.56 89 ILE A CA 1
ATOM 621 C C . ILE A 1 89 ? -4.034 -3.197 4.751 1.00 96.56 89 ILE A C 1
ATOM 623 O O . ILE A 1 89 ? -4.671 -3.575 5.738 1.00 96.56 89 ILE A O 1
ATOM 627 N N . LYS A 1 90 ? -2.793 -2.709 4.890 1.00 97.62 90 LYS A N 1
ATOM 628 C CA . LYS A 1 90 ? -2.183 -2.490 6.216 1.00 97.62 90 LYS A CA 1
ATOM 629 C C . LYS A 1 90 ? -2.652 -1.180 6.863 1.00 97.62 90 LYS A C 1
ATOM 631 O O . LYS A 1 90 ? -3.127 -1.220 7.993 1.00 97.62 90 LYS A O 1
ATOM 636 N N . THR A 1 91 ? -2.550 -0.044 6.181 1.00 97.81 91 THR A N 1
ATOM 637 C CA . THR A 1 91 ? -2.944 1.257 6.744 1.00 97.81 91 THR A CA 1
ATOM 638 C C . THR A 1 91 ? -3.711 2.093 5.731 1.00 97.81 91 THR A C 1
ATOM 640 O O . THR A 1 91 ? -3.202 2.368 4.645 1.00 97.81 91 THR A O 1
ATOM 643 N N . MET A 1 92 ? -4.884 2.580 6.130 1.00 96.88 92 MET A N 1
ATOM 644 C CA . MET A 1 92 ? -5.740 3.427 5.307 1.00 96.88 92 MET A CA 1
ATOM 645 C C . MET A 1 92 ? -6.171 4.705 6.030 1.00 96.88 92 MET A C 1
ATOM 647 O O . MET A 1 92 ? -6.505 4.695 7.219 1.00 96.88 92 MET A O 1
ATOM 651 N N . LYS A 1 93 ? -6.190 5.813 5.284 1.00 98.12 93 LYS A N 1
ATOM 652 C CA . LYS A 1 93 ? -6.856 7.071 5.640 1.00 98.12 93 LYS A CA 1
ATOM 653 C C . LYS A 1 93 ? -7.778 7.487 4.491 1.00 98.12 93 LYS A C 1
ATOM 655 O O . LYS A 1 93 ? -7.277 7.779 3.407 1.00 98.12 93 LYS A O 1
ATOM 660 N N . GLY A 1 94 ? -9.084 7.557 4.729 1.00 96.88 94 GLY A N 1
ATOM 661 C CA . GLY A 1 94 ? -10.075 7.885 3.698 1.00 96.88 94 GLY A CA 1
ATOM 662 C C . GLY A 1 94 ? -11.208 6.866 3.631 1.00 96.88 94 GLY A C 1
ATOM 663 O O . GLY A 1 94 ? -11.765 6.529 4.674 1.00 96.88 94 GLY A O 1
ATOM 664 N N . LEU A 1 95 ? -11.544 6.408 2.425 1.00 96.69 95 LEU A N 1
ATOM 665 C CA . LEU A 1 95 ? -12.664 5.502 2.165 1.00 96.69 95 LEU A CA 1
ATOM 666 C C . LEU A 1 95 ? -12.160 4.148 1.661 1.00 96.69 95 LEU A C 1
ATOM 668 O O . LEU A 1 95 ? -11.344 4.087 0.743 1.00 96.69 95 LEU A O 1
ATOM 672 N N . ALA A 1 96 ? -12.664 3.070 2.246 1.00 93.88 96 ALA A N 1
ATOM 673 C CA . ALA A 1 96 ? -12.390 1.706 1.824 1.00 93.88 96 ALA A CA 1
ATOM 674 C C . ALA A 1 96 ? -13.697 0.936 1.620 1.00 93.88 96 ALA A C 1
ATOM 676 O O . ALA A 1 96 ? -14.57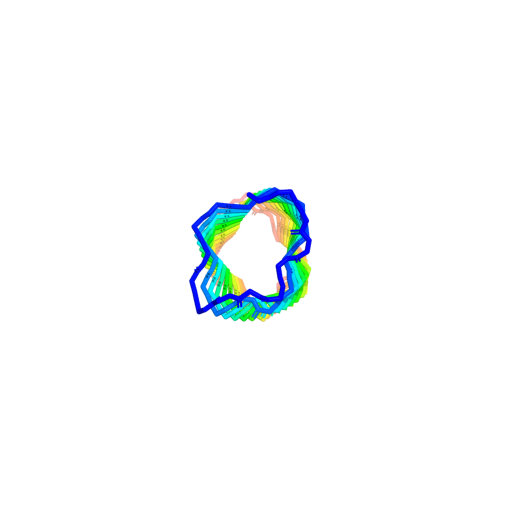6 0.982 2.480 1.00 93.88 96 ALA A O 1
ATOM 677 N N . CYS A 1 97 ? -13.797 0.215 0.507 1.00 93.00 97 CYS A N 1
ATOM 678 C CA . CYS A 1 97 ? -14.960 -0.594 0.169 1.00 93.00 97 CYS A CA 1
ATOM 679 C C . CYS A 1 97 ? -14.530 -1.985 -0.303 1.00 93.00 97 CYS A C 1
ATOM 681 O O . CYS A 1 97 ? -13.566 -2.086 -1.067 1.00 93.00 97 CYS A O 1
ATOM 683 N N . VAL A 1 98 ? -15.266 -3.015 0.128 1.00 87.81 98 VAL A N 1
ATOM 684 C CA . VAL A 1 98 ? -15.106 -4.424 -0.272 1.00 87.81 98 VAL A CA 1
ATOM 685 C C . VAL A 1 98 ? -13.682 -4.920 -0.026 1.00 87.81 98 VAL A C 1
ATOM 687 O O . VAL A 1 98 ? -12.843 -4.918 -0.919 1.00 87.81 98 VAL A O 1
ATOM 690 N N . LEU A 1 99 ? -13.383 -5.333 1.206 1.00 89.75 99 LEU A N 1
ATOM 691 C CA . LEU A 1 99 ? -12.055 -5.829 1.578 1.00 89.75 99 LEU A CA 1
ATOM 692 C C . LEU A 1 99 ? -12.100 -7.203 2.223 1.00 89.75 99 LEU A C 1
ATOM 694 O O . LEU A 1 99 ? -12.964 -7.482 3.055 1.00 89.75 99 LEU A O 1
ATOM 698 N N . ASN A 1 100 ? -11.064 -8.005 1.988 1.00 94.31 100 ASN A N 1
ATOM 699 C CA . ASN A 1 100 ? -10.838 -9.171 2.835 1.00 94.31 100 ASN A CA 1
ATOM 700 C C . ASN A 1 100 ? -10.201 -8.750 4.174 1.00 94.31 100 ASN A C 1
ATOM 702 O O . ASN A 1 100 ? -10.752 -9.004 5.243 1.00 94.31 100 ASN A O 1
ATOM 706 N N . ILE A 1 101 ? -9.063 -8.045 4.149 1.00 96.19 101 ILE A N 1
ATOM 707 C CA . ILE A 1 101 ? -8.325 -7.696 5.375 1.00 96.19 101 ILE A CA 1
ATOM 708 C C . ILE A 1 101 ? -7.914 -6.222 5.396 1.00 96.19 101 ILE A C 1
ATOM 710 O O . ILE A 1 101 ? -7.127 -5.771 4.567 1.00 96.19 101 ILE A O 1
ATOM 714 N N . LEU A 1 102 ? -8.320 -5.498 6.441 1.00 95.75 102 LEU A N 1
ATOM 715 C CA . LEU A 1 102 ? -7.869 -4.142 6.760 1.00 95.75 102 LEU A CA 1
ATOM 716 C C . LEU A 1 102 ? -7.297 -4.087 8.182 1.00 95.75 102 LEU A C 1
ATOM 718 O O . LEU A 1 102 ? -7.991 -4.312 9.173 1.00 95.75 102 LEU A O 1
ATOM 722 N N . LYS A 1 103 ? -5.996 -3.801 8.321 1.00 97.25 103 LYS A N 1
ATOM 723 C CA . LYS A 1 103 ? -5.364 -3.763 9.655 1.00 97.25 103 LYS A CA 1
ATOM 724 C C . LYS A 1 103 ? -5.686 -2.464 10.397 1.00 97.25 103 LYS A C 1
ATOM 726 O O . LYS A 1 103 ? -6.148 -2.530 11.529 1.00 97.25 103 LYS A O 1
ATOM 731 N N . THR A 1 104 ? -5.475 -1.305 9.781 1.00 97.50 104 THR A N 1
ATOM 732 C CA . THR A 1 104 ? -5.700 -0.011 10.440 1.00 97.50 104 THR A CA 1
ATOM 733 C C . THR A 1 104 ? -6.410 0.962 9.516 1.00 97.50 104 THR A C 1
ATOM 735 O O . THR A 1 104 ? -5.927 1.235 8.418 1.00 97.50 104 THR A O 1
ATOM 738 N N . MET A 1 105 ? -7.498 1.554 9.998 1.00 96.69 105 MET A N 1
ATOM 739 C CA . MET A 1 105 ? -8.333 2.486 9.247 1.00 96.69 105 MET A CA 1
ATOM 740 C C . MET A 1 105 ? -8.630 3.756 10.049 1.00 96.69 105 MET A C 1
ATOM 742 O O . MET A 1 105 ? -8.972 3.698 11.231 1.00 96.69 105 MET A O 1
ATOM 746 N N . LYS A 1 106 ? -8.510 4.913 9.390 1.00 97.94 106 LYS A N 1
ATOM 747 C CA . LYS A 1 106 ? -9.053 6.205 9.842 1.00 97.94 106 LYS A CA 1
ATOM 748 C C . LYS A 1 106 ? -9.965 6.801 8.764 1.00 97.94 106 LYS A C 1
ATOM 750 O O . LYS A 1 106 ? -9.446 7.272 7.750 1.00 97.94 106 LYS A O 1
ATOM 755 N N . GLY A 1 107 ? -11.279 6.785 8.965 1.00 96.75 107 GLY A N 1
ATOM 756 C CA . GLY A 1 107 ? -12.248 7.271 7.975 1.00 96.75 107 GLY A CA 1
ATOM 757 C C . GLY A 1 107 ? -13.491 6.391 7.893 1.00 96.75 107 GLY A C 1
ATOM 758 O O . GLY A 1 107 ? -14.115 6.151 8.922 1.00 96.75 107 GLY A O 1
ATOM 759 N N . LEU A 1 108 ? -13.829 5.924 6.692 1.00 96.06 108 LEU A N 1
ATOM 760 C CA . LEU A 1 108 ? -15.001 5.092 6.424 1.00 96.06 108 LEU A CA 1
ATOM 761 C C . LEU A 1 108 ? -14.570 3.751 5.819 1.00 96.06 108 LEU A C 1
ATOM 763 O O . LEU A 1 108 ? -13.816 3.726 4.845 1.00 96.06 108 LEU A O 1
ATOM 767 N N . ALA A 1 109 ? -15.051 2.653 6.395 1.00 93.38 109 ALA A N 1
ATOM 768 C CA . ALA A 1 109 ? -14.903 1.311 5.843 1.00 93.38 109 ALA A CA 1
ATOM 769 C C . ALA A 1 109 ? -16.280 0.668 5.657 1.00 93.38 109 ALA A C 1
ATOM 771 O O . ALA A 1 109 ? -17.097 0.683 6.576 1.00 93.38 109 ALA A O 1
ATOM 772 N N . CYS A 1 110 ? -16.513 0.091 4.484 1.00 92.81 110 CYS A N 1
ATOM 773 C CA . CYS A 1 110 ? -17.733 -0.635 4.153 1.00 92.81 110 CYS A CA 1
ATOM 774 C C . CYS A 1 110 ? -17.375 -2.025 3.623 1.00 92.81 110 CYS A C 1
ATOM 776 O O . CYS A 1 110 ? -16.461 -2.138 2.805 1.00 92.81 110 CYS A O 1
ATOM 778 N N . VAL A 1 111 ? -18.092 -3.055 4.082 1.00 86.38 111 VAL A N 1
ATOM 779 C CA . VAL A 1 111 ? -17.925 -4.460 3.673 1.00 86.38 111 VAL A CA 1
ATOM 780 C C . VAL A 1 111 ? -16.479 -4.930 3.841 1.00 86.38 111 VAL A C 1
ATOM 782 O O . VAL A 1 111 ? -15.654 -4.865 2.930 1.00 86.38 111 VAL A O 1
ATOM 785 N N . THR A 1 112 ? -16.150 -5.425 5.032 1.00 87.75 112 THR A N 1
ATOM 786 C CA . THR A 1 112 ? -14.818 -5.985 5.303 1.00 87.75 112 THR A CA 1
ATOM 787 C C . THR A 1 112 ? -14.929 -7.321 6.016 1.00 87.75 112 THR A C 1
ATOM 789 O O . THR A 1 112 ? -15.616 -7.395 7.032 1.00 87.75 112 THR A O 1
ATOM 792 N N . ASN A 1 113 ? -14.208 -8.356 5.586 1.00 94.69 113 ASN A N 1
ATOM 793 C CA . ASN A 1 113 ? -14.194 -9.602 6.357 1.00 94.69 113 ASN A CA 1
ATOM 794 C C . ASN A 1 113 ? -13.487 -9.383 7.709 1.00 94.69 113 ASN A C 1
ATOM 796 O O . ASN A 1 113 ? -14.058 -9.611 8.772 1.00 94.69 113 ASN A O 1
ATOM 800 N N . ILE A 1 114 ? -12.269 -8.838 7.691 1.00 95.75 114 ILE A N 1
ATOM 801 C CA . ILE A 1 114 ? -11.486 -8.597 8.907 1.00 95.75 114 ILE A CA 1
ATOM 802 C C . ILE A 1 114 ? -11.009 -7.147 8.965 1.00 95.75 114 ILE A C 1
ATOM 804 O O . ILE A 1 114 ? -10.141 -6.735 8.196 1.00 95.75 114 ILE A O 1
ATOM 808 N N . LEU A 1 115 ? -11.473 -6.408 9.972 1.00 95.44 115 LEU A N 1
ATOM 809 C CA . LEU A 1 115 ? -11.004 -5.075 10.340 1.00 95.44 115 LEU A CA 1
ATOM 810 C C . LEU A 1 115 ? -10.368 -5.109 11.739 1.00 95.44 115 LEU A C 1
ATOM 812 O O . LEU A 1 115 ? -11.033 -5.339 12.749 1.00 95.44 115 LEU A O 1
ATOM 816 N N . LYS A 1 116 ? -9.045 -4.912 11.843 1.00 96.88 116 LYS A N 1
ATOM 817 C CA . LYS A 1 116 ? -8.371 -5.001 13.158 1.00 96.88 116 LYS A CA 1
ATOM 818 C C . LYS A 1 116 ? -8.571 -3.737 13.993 1.00 96.88 116 LYS A C 1
ATOM 820 O O . LYS A 1 116 ? -9.003 -3.843 15.133 1.00 96.88 116 LYS A O 1
ATOM 825 N N . THR A 1 117 ? -8.275 -2.564 13.446 1.00 96.88 117 THR A N 1
ATOM 826 C CA . THR A 1 117 ? -8.357 -1.302 14.187 1.00 96.88 117 THR A CA 1
ATOM 827 C C . THR A 1 117 ? -9.028 -0.233 13.346 1.00 96.88 117 THR A C 1
ATOM 829 O O . THR A 1 117 ? -8.556 0.096 12.256 1.00 96.88 117 THR A O 1
ATOM 832 N N . MET A 1 118 ? -10.080 0.364 13.892 1.00 96.06 118 MET A N 1
ATOM 833 C CA . MET A 1 118 ? -10.884 1.377 13.228 1.00 96.06 118 MET A CA 1
ATOM 834 C C . MET A 1 118 ? -11.017 2.642 14.078 1.00 96.06 118 MET A C 1
ATOM 836 O O . MET A 1 118 ? -11.300 2.575 15.274 1.00 96.06 118 MET A O 1
ATOM 840 N N . LYS A 1 119 ? -10.843 3.806 13.440 1.00 96.94 119 LYS A N 1
ATOM 841 C CA . LYS A 1 119 ? -11.286 5.109 13.951 1.00 96.94 119 LYS A CA 1
ATOM 842 C C . LYS A 1 119 ? -12.177 5.789 12.908 1.00 96.94 119 LYS A C 1
ATOM 844 O O . LYS A 1 119 ? -11.666 6.202 11.867 1.00 96.94 119 LYS A O 1
ATOM 849 N N . GLY A 1 120 ? -13.467 5.935 13.193 1.00 95.44 120 GLY A N 1
ATOM 850 C CA . GLY A 1 120 ? -14.450 6.526 12.279 1.00 95.44 120 GLY A CA 1
ATOM 851 C C . GLY A 1 120 ? -15.710 5.672 12.166 1.00 95.44 120 GLY A C 1
ATOM 852 O O . GLY A 1 120 ? -16.218 5.227 13.190 1.00 95.44 120 GLY A O 1
ATOM 853 N N . LEU A 1 121 ? -16.191 5.450 10.942 1.00 94.62 121 LEU A N 1
ATOM 854 C CA . LEU A 1 121 ? -17.415 4.698 10.655 1.00 94.62 121 LEU A CA 1
ATOM 855 C C . LEU A 1 121 ? -17.101 3.359 9.971 1.00 94.62 121 LEU A C 1
ATOM 857 O O . LEU A 1 121 ? -16.396 3.328 8.960 1.00 94.62 121 LEU A O 1
ATOM 861 N N . ALA A 1 122 ? -17.599 2.257 10.529 1.00 93.19 122 ALA A N 1
ATOM 862 C CA . ALA A 1 122 ? -17.524 0.931 9.918 1.00 93.19 122 ALA A CA 1
ATOM 863 C C . ALA A 1 122 ? -18.932 0.390 9.654 1.00 93.19 122 ALA A C 1
ATOM 865 O O . ALA A 1 122 ? -19.755 0.361 10.565 1.00 93.19 122 ALA A O 1
ATOM 866 N N . CYS A 1 123 ? -19.187 -0.056 8.428 1.00 92.62 123 CYS A N 1
ATOM 867 C CA . CYS A 1 123 ? -20.452 -0.655 8.018 1.00 92.62 123 CYS A CA 1
ATOM 868 C C . CYS A 1 123 ? -20.223 -2.083 7.513 1.00 92.62 123 CYS A C 1
ATOM 870 O O . CYS A 1 123 ? -19.336 -2.313 6.683 1.00 92.62 123 CYS A O 1
ATOM 872 N N . ALA A 1 124 ? -21.003 -3.031 8.030 1.00 88.19 124 ALA A N 1
ATOM 873 C CA . ALA A 1 124 ? -20.987 -4.437 7.641 1.00 88.19 124 ALA A CA 1
ATOM 874 C C . ALA A 1 124 ? -19.619 -5.166 7.744 1.00 88.19 124 ALA A C 1
ATOM 876 O O . ALA A 1 124 ? -19.282 -5.939 6.840 1.00 88.19 124 ALA A O 1
ATOM 877 N N . PRO A 1 125 ? -18.763 -4.957 8.773 1.00 89.69 125 PRO A N 1
ATOM 878 C CA . PRO A 1 125 ? -17.607 -5.824 8.968 1.00 89.69 125 PRO A CA 1
ATOM 879 C C . PRO A 1 125 ? -18.007 -7.180 9.580 1.00 89.69 125 PRO A C 1
ATOM 881 O O . PRO A 1 125 ? -18.707 -7.228 10.585 1.00 89.69 125 PRO A O 1
ATOM 884 N N . ASN A 1 126 ? -17.480 -8.295 9.068 1.00 94.19 126 ASN A N 1
ATOM 885 C CA . ASN A 1 126 ? -17.684 -9.601 9.712 1.00 94.19 126 ASN A CA 1
ATOM 886 C C . ASN A 1 126 ? -16.950 -9.655 11.067 1.00 94.19 126 ASN A C 1
ATOM 888 O O . ASN A 1 126 ? -17.545 -9.944 12.101 1.00 94.19 126 ASN A O 1
ATOM 892 N N . ILE A 1 127 ? -15.666 -9.292 11.098 1.00 94.88 127 ILE A N 1
ATOM 893 C CA . ILE A 1 127 ? -14.855 -9.259 12.321 1.00 94.88 127 ILE A CA 1
ATOM 894 C C . ILE A 1 127 ? -14.233 -7.874 12.504 1.00 94.88 127 ILE A C 1
ATOM 896 O O . ILE A 1 127 ? -13.373 -7.466 11.725 1.00 94.88 127 ILE A O 1
ATOM 900 N N . LEU A 1 128 ? -14.576 -7.196 13.599 1.00 93.62 128 LEU A N 1
ATOM 901 C CA . LEU A 1 128 ? -14.007 -5.924 14.037 1.00 93.62 128 LEU A CA 1
ATOM 902 C C . LEU A 1 128 ? -13.325 -6.079 1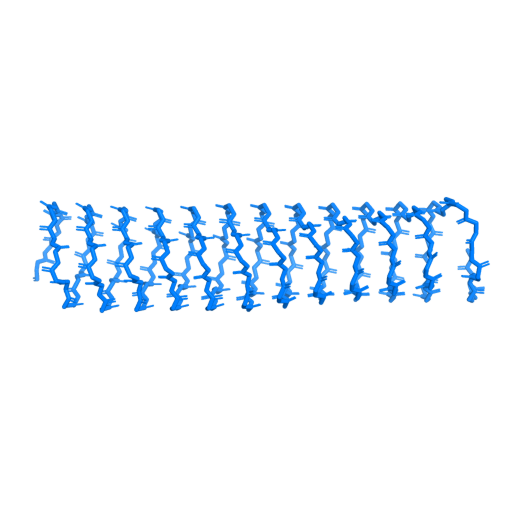5.408 1.00 93.62 128 LEU A C 1
ATOM 904 O O . LEU A 1 128 ? -13.972 -6.321 16.425 1.00 93.62 128 LEU A O 1
ATOM 908 N N . LYS A 1 129 ? -11.991 -5.956 15.484 1.00 94.88 129 LYS A N 1
ATOM 909 C CA . LYS A 1 129 ? -11.294 -6.154 16.776 1.00 94.88 129 LYS A CA 1
ATOM 910 C C . LYS A 1 129 ? -11.359 -4.920 17.676 1.00 94.88 129 LYS A C 1
ATOM 912 O O . LYS A 1 129 ? -11.728 -5.047 18.834 1.00 94.88 129 LYS A O 1
ATOM 917 N N . ILE A 1 130 ? -10.973 -3.750 17.180 1.00 94.94 130 ILE A N 1
ATOM 918 C CA . ILE A 1 130 ? -10.901 -2.519 17.972 1.00 94.94 130 ILE A CA 1
ATOM 919 C C . ILE A 1 130 ? -11.595 -1.398 17.212 1.00 94.94 130 ILE A C 1
ATOM 921 O O . ILE A 1 130 ? -11.190 -1.062 16.098 1.00 94.94 130 ILE A O 1
ATOM 925 N N . MET A 1 131 ? -12.584 -0.777 17.847 1.00 93.81 131 MET A N 1
ATOM 926 C CA . MET A 1 131 ? -13.372 0.306 17.279 1.00 93.81 131 MET A CA 1
ATOM 927 C C . MET A 1 131 ? -13.327 1.571 18.135 1.00 93.81 131 MET A C 1
ATOM 929 O O . MET A 1 131 ? -13.514 1.518 19.350 1.00 93.81 131 MET A O 1
ATOM 933 N N . LYS A 1 132 ? -13.108 2.718 17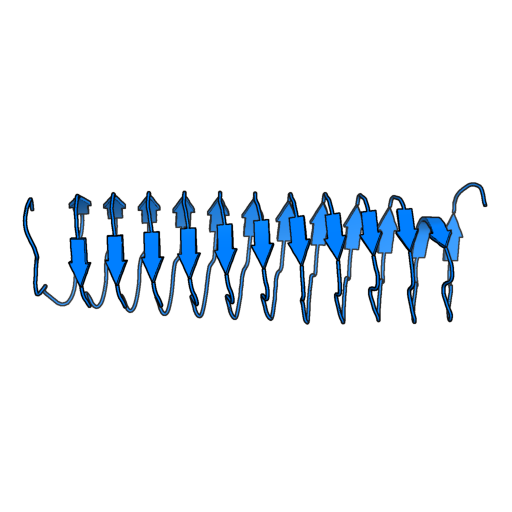.485 1.00 94.75 132 LYS A N 1
ATOM 934 C CA . LYS A 1 132 ? -13.316 4.063 18.034 1.00 94.75 132 LYS A CA 1
ATOM 935 C C . LYS A 1 132 ? -14.218 4.869 17.095 1.00 94.75 132 LYS A C 1
ATOM 937 O O . LYS A 1 132 ? -13.721 5.415 16.109 1.00 94.75 132 LYS A O 1
ATOM 942 N N . GLY A 1 133 ? -15.510 4.955 17.388 1.00 92.81 133 GLY A N 1
ATOM 943 C CA . GLY A 1 133 ? -16.497 5.630 16.537 1.00 92.81 133 GLY A CA 1
ATOM 944 C C . GLY A 1 133 ? -17.797 4.839 16.425 1.00 92.81 133 GLY A C 1
ATOM 945 O O . GLY A 1 133 ? -18.208 4.226 17.403 1.00 92.81 133 GLY A O 1
ATOM 946 N N . LEU A 1 134 ? -18.418 4.851 15.246 1.00 91.56 134 LEU A N 1
ATOM 947 C CA . LEU A 1 134 ? -19.707 4.207 14.990 1.00 91.56 134 LEU A CA 1
ATOM 948 C C . LEU A 1 134 ? -19.529 2.926 14.163 1.00 91.56 134 LEU A C 1
ATOM 950 O O . LEU A 1 134 ? -18.952 2.974 13.076 1.00 91.56 134 LEU A O 1
ATOM 954 N N . ALA A 1 135 ? -19.997 1.784 14.668 1.00 89.62 135 ALA A N 1
ATOM 955 C CA . ALA A 1 135 ? -20.079 0.548 13.891 1.00 89.62 135 ALA A CA 1
ATOM 956 C C . ALA A 1 135 ? -21.536 0.147 13.665 1.00 89.62 135 ALA A C 1
ATOM 958 O O . ALA A 1 135 ? -22.351 0.228 14.579 1.00 89.62 135 ALA A O 1
ATOM 959 N N . CYS A 1 136 ? -21.838 -0.326 12.463 1.00 89.06 136 CYS A N 1
ATOM 960 C CA . CYS A 1 136 ? -23.144 -0.852 12.096 1.00 89.06 136 CYS A CA 1
ATOM 961 C C . CYS A 1 136 ? -22.968 -2.236 11.474 1.00 89.06 136 CYS A C 1
ATOM 963 O O . CYS A 1 136 ? -22.103 -2.393 10.608 1.00 89.06 136 CYS A O 1
ATOM 965 N N . VAL A 1 137 ? -23.788 -3.198 11.908 1.00 82.06 137 VAL A N 1
ATOM 966 C CA . VAL A 1 137 ? -23.834 -4.583 11.411 1.00 82.06 137 VAL A CA 1
ATOM 967 C C . VAL A 1 137 ? -22.481 -5.281 11.544 1.00 82.06 137 VAL A C 1
ATOM 969 O O . VAL A 1 137 ? -21.643 -5.224 10.647 1.00 82.06 137 VAL A O 1
ATOM 972 N N . THR A 1 138 ? -22.246 -5.967 12.663 1.00 86.44 138 THR A N 1
ATOM 973 C CA . THR A 1 138 ? -20.999 -6.726 12.857 1.00 86.44 138 THR A CA 1
ATOM 974 C C . THR A 1 138 ? -21.265 -8.121 13.398 1.00 86.44 138 THR A C 1
ATOM 976 O O . THR A 1 138 ? -21.995 -8.252 14.374 1.00 86.44 138 THR A O 1
ATOM 979 N N . ASN A 1 139 ? -20.628 -9.164 12.862 1.00 91.12 139 ASN A N 1
ATOM 980 C CA . ASN A 1 139 ? -20.753 -10.490 13.476 1.00 91.12 139 ASN A CA 1
ATOM 981 C C . ASN A 1 139 ? -19.953 -10.541 14.790 1.00 91.12 139 ASN A C 1
ATOM 983 O O . ASN A 1 139 ? -20.487 -10.819 15.857 1.00 91.12 139 ASN A O 1
ATOM 987 N N . ILE A 1 140 ? -18.672 -10.170 14.744 1.00 92.56 140 ILE A N 1
ATOM 988 C CA . ILE A 1 140 ? -17.795 -10.184 15.919 1.00 92.56 140 ILE A CA 1
ATOM 989 C C . ILE A 1 140 ? -17.191 -8.805 16.150 1.00 92.56 140 ILE A C 1
ATOM 991 O O . ILE A 1 140 ? -16.375 -8.343 15.355 1.00 92.56 140 ILE A O 1
ATOM 995 N N . LEU A 1 141 ? -17.481 -8.207 17.305 1.00 91.69 141 LEU A N 1
ATOM 996 C CA . LEU A 1 141 ? -16.883 -6.972 17.799 1.00 91.69 141 LEU A CA 1
ATOM 997 C C . LEU A 1 141 ? -16.171 -7.212 19.142 1.00 91.69 141 LEU A C 1
ATOM 999 O O . LEU A 1 141 ? -16.788 -7.524 20.157 1.00 91.69 141 LEU A O 1
ATOM 1003 N N . LYS A 1 142 ? -14.836 -7.080 19.187 1.00 92.38 142 LYS A N 1
ATOM 1004 C CA . LYS A 1 142 ? -14.084 -7.387 20.428 1.00 92.38 142 LYS A CA 1
ATOM 1005 C C . LYS A 1 142 ? -13.992 -6.213 21.401 1.00 92.38 142 LYS A C 1
ATOM 1007 O O . LYS A 1 142 ? -14.147 -6.403 22.600 1.00 92.38 142 LYS A O 1
ATOM 1012 N N . THR A 1 143 ? -13.680 -5.016 20.927 1.00 92.75 143 THR A N 1
ATOM 1013 C CA . THR A 1 143 ? -13.471 -3.856 21.798 1.00 92.75 143 THR A CA 1
ATOM 1014 C C . THR A 1 143 ? -13.989 -2.605 21.125 1.00 92.75 143 THR A C 1
ATOM 1016 O O . THR A 1 143 ? -13.589 -2.296 20.002 1.00 92.75 143 THR A O 1
ATOM 1019 N N . MET A 1 144 ? -14.823 -1.849 21.831 1.00 90.94 144 MET A N 1
ATOM 1020 C CA . MET A 1 144 ? -15.416 -0.626 21.313 1.00 90.94 144 MET A CA 1
ATOM 1021 C C . MET A 1 144 ? -15.315 0.542 22.291 1.00 90.94 144 MET A C 1
ATOM 1023 O O . MET A 1 144 ? -15.552 0.398 23.487 1.00 90.94 144 MET A O 1
ATOM 1027 N N . LYS A 1 145 ? -15.014 1.720 21.734 1.00 92.44 145 LYS A N 1
ATOM 1028 C CA . LYS A 1 145 ? -15.276 3.031 22.326 1.00 92.44 145 LYS A CA 1
ATOM 1029 C C . LYS A 1 145 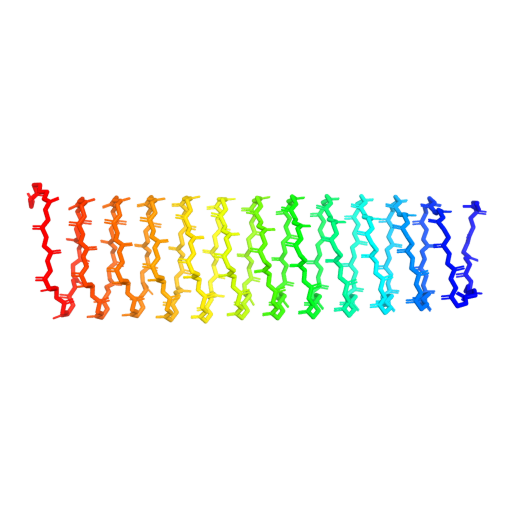? -16.099 3.881 21.356 1.00 92.44 145 LYS A C 1
ATOM 1031 O O . LYS A 1 145 ? -15.546 4.426 20.401 1.00 92.44 145 LYS A O 1
ATOM 1036 N N . GLY A 1 146 ? -17.399 3.979 21.593 1.00 88.88 146 GLY A N 1
ATOM 1037 C CA . GLY A 1 146 ? -18.360 4.642 20.713 1.00 88.88 146 GLY A CA 1
ATOM 1038 C C . GLY A 1 146 ? -19.657 3.845 20.655 1.00 88.88 146 GLY A C 1
ATOM 1039 O O . GLY A 1 146 ? -19.946 3.130 21.609 1.00 88.88 146 GLY A O 1
ATOM 1040 N N . LEU A 1 147 ? -20.385 3.957 19.547 1.00 87.19 147 LEU A N 1
ATOM 1041 C CA . LEU A 1 147 ? -21.712 3.369 19.385 1.00 87.19 147 LEU A CA 1
ATOM 1042 C C . LEU A 1 147 ? -21.662 2.158 18.440 1.00 87.19 147 LEU A C 1
ATOM 1044 O O . LEU A 1 147 ? -21.008 2.203 17.390 1.00 87.19 147 LEU A O 1
ATOM 1048 N N . ALA A 1 148 ? -22.349 1.080 18.814 1.00 84.88 148 ALA A N 1
ATOM 1049 C CA . ALA A 1 148 ? -22.582 -0.089 17.970 1.00 84.88 148 ALA A CA 1
ATOM 1050 C C . ALA A 1 148 ? -24.075 -0.234 17.707 1.00 84.88 148 ALA A C 1
ATOM 1052 O O . ALA A 1 148 ? -24.867 -0.235 18.642 1.00 84.88 148 ALA A O 1
ATOM 1053 N N . CYS A 1 149 ? -24.432 -0.471 16.452 1.00 82.94 149 CYS A N 1
ATOM 1054 C CA . CYS A 1 149 ? -25.730 -1.018 16.097 1.00 82.94 149 CYS A CA 1
ATOM 1055 C C . CYS A 1 149 ? -25.554 -2.477 15.653 1.00 82.94 149 CYS A C 1
ATOM 1057 O O . CYS A 1 149 ? -24.774 -2.755 14.735 1.00 82.94 149 CYS A O 1
ATOM 1059 N N . ALA A 1 150 ? -26.280 -3.384 16.312 1.00 81.44 150 ALA A N 1
ATOM 1060 C CA . ALA A 1 150 ? -26.423 -4.795 15.948 1.00 81.44 150 ALA A CA 1
ATOM 1061 C C . ALA A 1 150 ? -25.112 -5.620 15.830 1.00 81.44 150 ALA A C 1
ATOM 1063 O O . ALA A 1 150 ? -24.779 -6.108 14.743 1.00 81.44 150 ALA A O 1
ATOM 1064 N N . PRO A 1 151 ? -24.340 -5.807 16.923 1.00 84.12 151 PRO A N 1
ATOM 1065 C CA . PRO A 1 151 ? -23.320 -6.847 16.984 1.00 84.12 151 PRO A CA 1
ATOM 1066 C C . PRO A 1 151 ? -23.915 -8.211 17.387 1.00 84.12 151 PRO A C 1
ATOM 1068 O O . PRO A 1 151 ? -24.598 -8.286 18.404 1.00 84.12 151 PRO A O 1
ATOM 1071 N N . ASN A 1 152 ? -23.589 -9.304 16.679 1.00 88.88 152 ASN A N 1
ATOM 1072 C CA . ASN A 1 152 ? -23.948 -10.654 17.161 1.00 88.88 152 ASN A CA 1
ATOM 1073 C C . ASN A 1 152 ? -23.137 -11.025 18.412 1.00 88.88 152 ASN A C 1
ATOM 1075 O O . ASN A 1 152 ? -23.647 -11.633 19.346 1.00 88.88 152 ASN A O 1
ATOM 1079 N N . ILE A 1 153 ? -21.849 -10.666 18.428 1.00 88.62 153 ILE A N 1
ATOM 1080 C CA . ILE A 1 153 ? -20.934 -10.919 19.543 1.00 88.62 153 ILE A CA 1
ATOM 1081 C C . ILE A 1 153 ? -20.205 -9.622 19.893 1.00 88.62 153 ILE A C 1
ATOM 1083 O O . ILE A 1 153 ? -19.416 -9.121 19.091 1.00 88.62 153 ILE A O 1
ATOM 1087 N N . LEU A 1 154 ? -20.399 -9.125 21.119 1.00 87.94 154 LEU A N 1
ATOM 1088 C CA . LEU A 1 154 ? -19.690 -7.969 21.676 1.00 87.94 154 LEU A CA 1
ATOM 1089 C C . LEU A 1 154 ? -18.966 -8.350 22.974 1.00 87.94 154 LEU A C 1
ATOM 1091 O O . LEU A 1 154 ? -19.609 -8.752 23.935 1.00 87.94 154 LEU A O 1
ATOM 1095 N N . LYS A 1 155 ? -17.629 -8.218 23.019 1.00 88.94 155 LYS A N 1
ATOM 1096 C CA . LYS A 1 155 ? -16.852 -8.585 24.227 1.00 88.94 155 LYS A CA 1
ATOM 1097 C C . LYS A 1 155 ? -16.651 -7.446 25.227 1.00 88.94 155 LYS A C 1
ATOM 1099 O O . LYS A 1 155 ? -16.739 -7.675 26.424 1.00 88.94 155 LYS A O 1
ATOM 1104 N N . ILE A 1 156 ? -16.282 -6.250 24.763 1.00 88.56 156 ILE A N 1
ATOM 1105 C CA . ILE A 1 156 ? -15.950 -5.109 25.633 1.00 88.56 156 ILE A CA 1
ATOM 1106 C C . ILE A 1 156 ? -16.490 -3.818 25.015 1.00 88.56 156 ILE A C 1
ATOM 1108 O O . ILE A 1 156 ? -16.105 -3.463 23.896 1.00 88.56 156 ILE A O 1
ATOM 1112 N N . MET A 1 157 ? -17.287 -3.070 25.781 1.00 84.50 157 MET A N 1
ATOM 1113 C CA . MET A 1 157 ? -17.804 -1.751 25.410 1.00 84.50 157 MET A CA 1
ATOM 1114 C C . MET A 1 157 ? -17.426 -0.703 26.461 1.00 84.50 157 MET A C 1
ATOM 1116 O O . MET A 1 157 ? -17.584 -0.926 27.656 1.00 84.50 157 MET A O 1
ATOM 1120 N N . LYS A 1 158 ? -16.885 0.435 26.015 1.00 79.56 158 LYS A N 1
ATOM 1121 C CA . LYS A 1 158 ? -16.561 1.599 26.852 1.00 79.56 158 LYS A CA 1
ATOM 1122 C C . LYS A 1 158 ? -17.056 2.877 26.164 1.00 79.56 158 LYS A C 1
ATOM 1124 O O . LYS A 1 158 ? -16.320 3.469 25.377 1.00 79.56 158 LYS A O 1
ATOM 1129 N N . GLY A 1 159 ? -18.289 3.293 26.430 1.00 66.62 159 GLY A N 1
ATOM 1130 C CA . GLY A 1 159 ? -18.955 4.465 25.839 1.00 66.62 159 GLY A CA 1
ATOM 1131 C C . GLY A 1 159 ? -20.440 4.487 26.213 1.00 66.62 159 GLY A C 1
ATOM 1132 O O . GLY A 1 159 ? -20.915 3.489 26.748 1.00 66.62 159 GLY A O 1
ATOM 1133 N N . LEU A 1 160 ? -21.145 5.601 25.977 1.00 55.38 160 LEU A N 1
ATOM 1134 C CA . LEU A 1 160 ? -22.603 5.635 26.146 1.00 55.38 160 LEU A CA 1
ATOM 1135 C C . LEU A 1 160 ? -23.254 4.712 25.106 1.00 55.38 160 LEU A C 1
ATOM 1137 O O . LEU A 1 160 ? -22.886 4.773 23.929 1.00 55.38 160 LEU A O 1
ATOM 1141 N N . ALA A 1 161 ? -24.154 3.857 25.593 1.00 49.25 161 ALA A N 1
ATOM 1142 C CA . ALA A 1 161 ? -25.100 3.093 24.787 1.00 49.25 161 ALA A CA 1
ATOM 1143 C C . ALA A 1 161 ? -26.172 4.025 24.210 1.00 49.25 161 ALA A C 1
ATOM 1145 O O . ALA A 1 161 ? -26.513 5.008 24.908 1.00 49.25 161 ALA A O 1
#